Protein AF-G7WLY3-F1 (afdb_monomer_lite)

Structure (mmCIF, N/CA/C/O backbone):
data_AF-G7WLY3-F1
#
_entry.id   AF-G7WLY3-F1
#
loop_
_atom_site.group_PDB
_atom_site.id
_atom_site.type_symbol
_atom_site.label_atom_id
_atom_site.label_alt_id
_atom_site.label_comp_id
_atom_site.label_asym_id
_atom_site.label_entity_id
_atom_site.label_seq_id
_atom_site.pdbx_PDB_ins_code
_atom_site.Cartn_x
_atom_site.Cartn_y
_atom_site.Cartn_z
_atom_site.occupancy
_atom_site.B_iso_or_equiv
_atom_site.auth_seq_id
_atom_site.auth_comp_id
_atom_site.auth_asym_id
_atom_site.auth_atom_id
_atom_site.pdbx_PDB_model_num
ATOM 1 N N . MET A 1 1 ? 44.839 28.472 18.385 1.00 41.91 1 MET A N 1
ATOM 2 C CA . MET A 1 1 ? 43.579 29.087 17.923 1.00 41.91 1 MET A CA 1
ATOM 3 C C . MET A 1 1 ? 43.219 28.390 16.626 1.00 41.91 1 MET A C 1
ATOM 5 O O . MET A 1 1 ?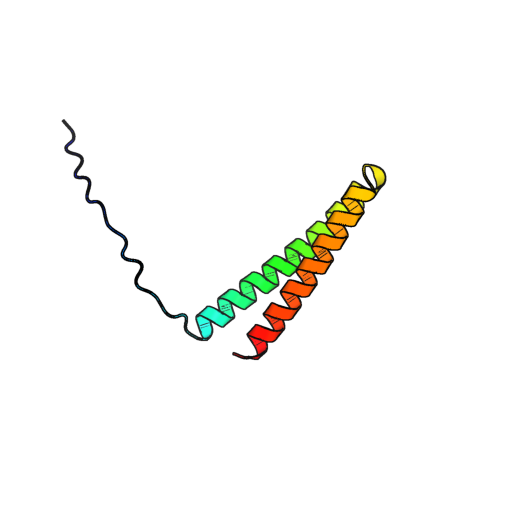 44.073 28.314 15.757 1.00 41.91 1 MET A O 1
ATOM 9 N N . HIS A 1 2 ? 42.059 27.736 16.588 1.00 45.44 2 HIS A N 1
ATOM 10 C CA . HIS A 1 2 ? 41.619 26.885 15.480 1.00 45.44 2 HIS A CA 1
ATOM 11 C C . HIS A 1 2 ? 41.132 27.762 14.318 1.00 45.44 2 HIS A C 1
ATOM 13 O O . HIS A 1 2 ? 40.187 28.528 14.491 1.00 45.44 2 HIS A O 1
ATOM 19 N N . GLU A 1 3 ? 41.764 27.649 13.152 1.00 44.50 3 GLU A N 1
ATOM 20 C CA . GLU A 1 3 ? 41.270 28.238 11.906 1.00 44.50 3 GLU A CA 1
ATOM 21 C C . GLU A 1 3 ? 40.325 27.236 11.233 1.00 44.50 3 GLU A C 1
ATOM 23 O O . GLU A 1 3 ? 40.754 26.283 10.583 1.00 44.50 3 GLU A O 1
ATOM 28 N N . HIS A 1 4 ? 39.018 27.427 11.408 1.00 49.69 4 HIS A N 1
ATOM 29 C CA . HIS A 1 4 ? 38.010 26.685 10.655 1.00 49.69 4 HIS A CA 1
ATOM 30 C C . HIS A 1 4 ? 37.827 27.344 9.284 1.00 49.69 4 HIS A C 1
ATOM 32 O O . HIS A 1 4 ? 37.140 28.356 9.148 1.00 49.69 4 HIS A O 1
ATOM 38 N N . LYS A 1 5 ? 38.448 26.764 8.252 1.00 47.94 5 LYS A N 1
ATOM 39 C CA . LYS A 1 5 ? 38.099 27.051 6.857 1.00 47.94 5 LYS A CA 1
ATOM 40 C C . LYS A 1 5 ? 36.727 26.444 6.563 1.00 47.94 5 LYS A C 1
ATOM 42 O O . LYS A 1 5 ? 36.610 25.239 6.368 1.00 47.94 5 LYS A O 1
ATOM 47 N N . HIS A 1 6 ? 35.699 27.286 6.513 1.00 53.56 6 HIS A N 1
ATOM 48 C CA . HIS A 1 6 ? 34.426 26.951 5.881 1.00 53.56 6 HIS A CA 1
ATOM 49 C C . HIS A 1 6 ? 34.620 26.903 4.360 1.00 53.56 6 HIS A C 1
ATOM 51 O O . HIS A 1 6 ? 34.437 27.898 3.661 1.00 53.56 6 HIS A O 1
ATOM 57 N N . GLY A 1 7 ? 35.017 25.736 3.855 1.00 42.78 7 GLY A N 1
ATOM 58 C CA . GLY A 1 7 ? 34.732 25.347 2.480 1.00 42.78 7 GLY A CA 1
ATOM 59 C C . GLY A 1 7 ? 33.261 24.965 2.416 1.00 42.78 7 GLY A C 1
ATOM 60 O O . GLY A 1 7 ? 32.881 23.877 2.828 1.00 42.78 7 GLY A O 1
ATOM 61 N N . SER A 1 8 ? 32.421 25.910 2.005 1.00 48.62 8 SER A N 1
ATOM 62 C CA . SER A 1 8 ? 31.046 25.628 1.609 1.00 48.62 8 SER A CA 1
ATOM 63 C C . SER A 1 8 ? 31.110 24.846 0.303 1.00 48.62 8 SER A C 1
ATOM 65 O O . SER A 1 8 ? 31.107 25.450 -0.768 1.00 48.62 8 SER A O 1
ATOM 67 N N . ASP A 1 9 ? 31.202 23.521 0.393 1.00 46.22 9 ASP A N 1
ATOM 68 C CA . ASP A 1 9 ? 30.961 22.639 -0.742 1.00 46.22 9 ASP A CA 1
ATOM 69 C C . ASP A 1 9 ? 29.488 22.777 -1.128 1.00 46.22 9 ASP A C 1
ATOM 71 O O . ASP A 1 9 ? 28.583 22.148 -0.578 1.00 46.22 9 ASP A O 1
ATOM 75 N N . THR A 1 10 ? 29.240 23.684 -2.067 1.00 47.97 10 THR A N 1
ATOM 76 C CA . THR A 1 10 ? 28.049 23.676 -2.901 1.00 47.97 10 THR A CA 1
ATOM 77 C C . THR A 1 10 ? 28.021 22.334 -3.619 1.00 47.97 10 THR A C 1
ATOM 79 O O . THR A 1 10 ? 28.652 22.177 -4.665 1.00 47.97 10 THR A O 1
ATOM 82 N N . HIS A 1 11 ? 27.318 21.356 -3.046 1.00 51.09 11 HIS A N 1
ATOM 83 C CA . HIS A 1 11 ? 26.900 20.161 -3.764 1.00 51.09 11 HIS A CA 1
ATOM 84 C C . HIS A 1 11 ? 25.988 20.621 -4.902 1.00 51.09 11 HIS A C 1
ATOM 86 O O . HIS A 1 11 ? 24.783 20.794 -4.735 1.00 51.09 11 HIS A O 1
ATOM 92 N N . GLY A 1 12 ? 26.598 20.882 -6.058 1.00 42.47 12 GLY A N 1
ATOM 93 C CA . GLY A 1 12 ? 25.891 20.930 -7.320 1.00 42.47 12 GLY A CA 1
ATOM 94 C C . GLY A 1 12 ? 25.183 19.594 -7.472 1.00 42.47 12 GLY A C 1
ATOM 95 O O . GLY A 1 12 ? 25.832 18.556 -7.604 1.00 42.47 12 GLY A O 1
ATOM 96 N N . SER A 1 13 ? 23.859 19.617 -7.382 1.00 53.19 13 SER A N 1
ATOM 97 C CA . SER A 1 13 ? 23.009 18.522 -7.818 1.00 53.19 13 SER A CA 1
ATOM 98 C C . SER A 1 13 ? 23.228 18.364 -9.321 1.00 53.19 13 SER A C 1
ATOM 100 O O . SER A 1 13 ? 22.563 19.013 -10.124 1.00 53.19 13 SER A O 1
ATOM 102 N N . HIS A 1 14 ? 24.228 17.571 -9.705 1.00 55.28 14 HIS A N 1
ATOM 103 C CA . HIS A 1 14 ? 24.274 17.013 -11.044 1.00 55.28 14 HIS A CA 1
ATOM 104 C C . HIS A 1 14 ? 22.992 16.196 -11.195 1.00 55.28 14 HIS A C 1
ATOM 106 O O . HIS A 1 14 ? 22.772 15.259 -10.428 1.00 55.28 14 HIS A O 1
ATOM 112 N N . GLU A 1 15 ? 22.123 16.610 -12.115 1.00 63.97 15 GLU A N 1
ATOM 113 C CA . GLU A 1 15 ? 20.940 15.854 -12.513 1.00 63.97 15 GLU A CA 1
ATOM 114 C C . GLU A 1 15 ? 21.424 14.513 -13.073 1.00 63.97 15 GLU A C 1
ATOM 116 O O . GLU A 1 15 ? 21.869 14.411 -14.214 1.00 63.97 15 GLU A O 1
ATOM 121 N N . HIS A 1 16 ? 21.456 13.503 -12.208 1.00 78.06 16 HIS A N 1
ATOM 122 C CA . HIS A 1 16 ? 21.740 12.134 -12.587 1.00 78.06 16 HIS A CA 1
ATOM 123 C C . HIS A 1 16 ? 20.437 11.535 -13.110 1.00 78.06 16 HIS A C 1
ATOM 125 O O . HIS A 1 16 ? 19.524 11.254 -12.332 1.00 78.06 16 HIS A O 1
ATOM 131 N N . GLU A 1 17 ? 20.335 11.387 -14.429 1.00 85.56 17 GLU A N 1
ATOM 132 C CA . GLU A 1 17 ? 19.253 10.623 -15.043 1.00 85.56 17 GLU A CA 1
ATOM 133 C C . GLU A 1 17 ? 19.373 9.159 -14.607 1.00 85.56 17 GLU A C 1
ATOM 135 O O . GLU A 1 17 ? 20.444 8.559 -14.703 1.00 85.56 17 GLU A O 1
ATOM 140 N N . LEU A 1 18 ? 18.282 8.594 -14.087 1.00 92.00 18 LEU A N 1
ATOM 141 C CA . LEU A 1 18 ? 18.253 7.196 -13.669 1.00 92.00 18 LEU A CA 1
ATOM 142 C C . LEU A 1 18 ? 18.298 6.286 -14.898 1.00 92.00 18 LEU A C 1
ATOM 144 O O . LEU A 1 18 ? 17.561 6.496 -15.863 1.00 92.00 18 LEU A O 1
ATOM 148 N N . ASN A 1 19 ? 19.124 5.245 -14.846 1.00 94.69 19 ASN A N 1
ATOM 149 C CA . ASN A 1 19 ? 19.080 4.172 -15.836 1.00 94.69 19 ASN A CA 1
ATOM 150 C C . ASN A 1 19 ? 18.024 3.110 -15.469 1.00 94.69 19 ASN A C 1
ATOM 152 O O . ASN A 1 19 ? 17.543 3.064 -14.339 1.00 94.69 19 ASN A O 1
ATOM 156 N N . ALA A 1 20 ? 17.685 2.227 -16.415 1.00 94.31 20 ALA A N 1
ATOM 157 C CA . ALA A 1 20 ? 16.635 1.218 -16.232 1.00 94.31 20 ALA A CA 1
ATOM 158 C C . ALA A 1 20 ? 16.834 0.338 -14.981 1.00 94.31 20 ALA A C 1
ATOM 160 O O . ALA A 1 20 ? 15.883 0.119 -14.241 1.00 94.31 20 ALA A O 1
ATOM 161 N N . HIS A 1 21 ? 18.067 -0.090 -14.694 1.00 94.81 21 HIS A N 1
ATOM 162 C CA . HIS A 1 21 ? 18.375 -0.916 -13.520 1.00 94.81 21 HIS A CA 1
ATOM 163 C C . HIS A 1 21 ? 18.208 -0.140 -12.203 1.00 94.81 21 HIS A C 1
ATOM 165 O O . HIS A 1 21 ? 17.776 -0.689 -11.193 1.00 94.81 21 HIS A O 1
ATOM 171 N N . GLU A 1 22 ? 18.543 1.151 -12.180 1.00 96.62 22 GLU A N 1
ATOM 172 C CA . GLU A 1 22 ? 18.308 1.993 -11.000 1.00 96.62 22 GLU A CA 1
ATOM 173 C C . GLU A 1 22 ? 16.817 2.239 -10.758 1.00 96.62 22 GLU A C 1
ATOM 175 O O . GLU A 1 22 ? 16.388 2.266 -9.604 1.00 96.62 22 GLU A O 1
ATOM 180 N N . ILE A 1 23 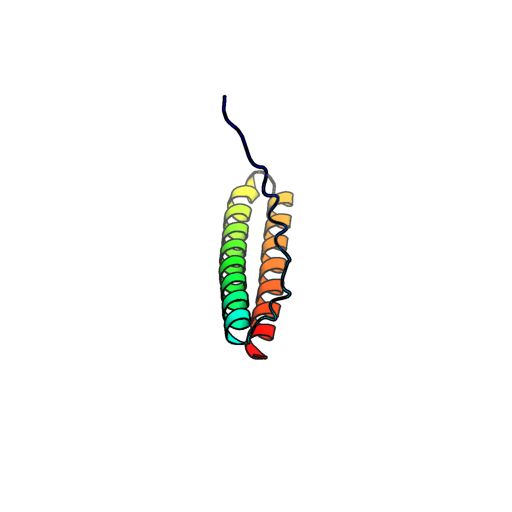? 16.030 2.388 -11.829 1.00 97.50 23 ILE A N 1
ATOM 181 C CA . ILE A 1 23 ? 14.572 2.518 -11.735 1.00 97.50 23 ILE A CA 1
ATOM 182 C C . ILE A 1 23 ? 13.961 1.204 -11.235 1.00 97.50 23 ILE A C 1
ATOM 184 O O . ILE A 1 23 ? 13.169 1.240 -10.297 1.00 97.50 23 ILE A O 1
ATOM 188 N N . GLU A 1 24 ? 14.368 0.060 -11.791 1.00 96.69 24 GLU A N 1
ATOM 189 C CA . GLU A 1 24 ? 13.931 -1.272 -11.348 1.00 96.69 24 GLU A CA 1
ATOM 190 C C . GLU A 1 24 ? 14.202 -1.464 -9.851 1.00 96.69 24 GLU A C 1
ATOM 192 O O . GLU A 1 24 ? 13.285 -1.749 -9.080 1.00 96.69 24 GLU A O 1
ATOM 197 N N . HIS A 1 25 ? 15.430 -1.183 -9.403 1.00 97.25 25 HIS A N 1
ATOM 198 C CA . HIS A 1 25 ? 15.795 -1.324 -7.996 1.00 97.25 25 HIS A CA 1
ATOM 199 C C . HIS A 1 25 ? 14.990 -0.398 -7.065 1.00 97.25 25 HIS A C 1
ATOM 201 O O . HIS A 1 25 ? 14.622 -0.794 -5.955 1.00 97.25 25 HIS A O 1
ATOM 207 N N . LEU A 1 26 ? 14.696 0.831 -7.506 1.00 97.81 26 LEU A N 1
ATOM 208 C CA . LEU A 1 26 ? 13.843 1.766 -6.767 1.00 97.81 26 LEU A CA 1
ATOM 209 C C . LEU A 1 26 ? 12.406 1.255 -6.640 1.00 97.81 26 LEU A C 1
ATOM 211 O O . LEU A 1 26 ? 11.836 1.310 -5.547 1.00 97.81 26 LEU A O 1
ATOM 215 N N . LEU A 1 27 ? 11.826 0.762 -7.737 1.00 98.38 27 LEU A N 1
ATOM 216 C CA . LEU A 1 27 ? 10.464 0.236 -7.747 1.00 98.38 27 LEU A CA 1
ATOM 217 C C . LEU A 1 27 ? 10.345 -0.998 -6.854 1.00 98.38 27 LEU A C 1
ATOM 219 O O . LEU A 1 27 ? 9.444 -1.035 -6.014 1.00 98.38 27 LEU A O 1
ATOM 223 N N . ASP A 1 28 ? 11.282 -1.941 -6.951 1.00 98.19 28 ASP A N 1
ATOM 224 C CA . ASP A 1 28 ? 11.329 -3.127 -6.091 1.00 98.19 28 ASP A CA 1
ATOM 225 C C . ASP A 1 28 ? 11.367 -2.751 -4.608 1.00 98.19 28 ASP A C 1
ATOM 227 O O . ASP A 1 28 ? 10.583 -3.268 -3.804 1.00 98.19 28 ASP A O 1
ATOM 231 N N . HIS A 1 29 ? 12.228 -1.793 -4.244 1.00 98.12 29 HIS A N 1
ATOM 232 C CA . HIS A 1 29 ? 12.340 -1.325 -2.867 1.00 98.12 29 HIS A CA 1
ATOM 233 C C . HIS A 1 29 ? 11.024 -0.726 -2.352 1.00 98.12 29 HIS A C 1
ATOM 235 O O . HIS A 1 29 ? 10.592 -1.019 -1.234 1.00 98.12 29 HIS A O 1
ATOM 241 N N . TRP A 1 30 ? 10.360 0.108 -3.155 1.00 98.56 30 TRP A N 1
ATOM 242 C CA . TRP A 1 30 ? 9.084 0.709 -2.766 1.00 98.56 30 TRP A CA 1
ATOM 243 C C . TRP A 1 30 ? 7.949 -0.313 -2.696 1.00 98.56 30 TRP A C 1
ATOM 245 O O . TRP A 1 30 ? 7.143 -0.250 -1.767 1.00 98.56 30 TRP A O 1
ATOM 255 N N . ILE A 1 31 ? 7.896 -1.274 -3.621 1.00 98.69 31 ILE A N 1
ATOM 256 C CA . ILE A 1 31 ? 6.911 -2.363 -3.610 1.00 98.69 31 ILE A CA 1
ATOM 257 C C . ILE A 1 31 ? 7.054 -3.193 -2.330 1.00 98.69 31 ILE A C 1
ATOM 259 O O . ILE A 1 31 ? 6.061 -3.428 -1.636 1.00 98.69 31 ILE A O 1
ATOM 263 N N . GLU A 1 32 ? 8.275 -3.606 -1.982 1.00 98.38 32 GLU A N 1
ATOM 264 C CA . GLU A 1 32 ? 8.549 -4.358 -0.754 1.00 98.38 32 GLU A CA 1
ATOM 265 C C . GLU A 1 32 ? 8.131 -3.561 0.492 1.00 98.38 32 GLU A C 1
ATOM 267 O O . GLU A 1 32 ? 7.413 -4.068 1.364 1.00 98.38 32 GLU A O 1
ATOM 272 N N . HIS A 1 33 ? 8.531 -2.289 0.561 1.00 97.81 33 HIS A N 1
ATOM 273 C CA . HIS A 1 33 ? 8.236 -1.430 1.702 1.00 97.81 33 HIS A CA 1
ATOM 274 C C . HIS A 1 33 ? 6.728 -1.210 1.881 1.00 97.81 33 HIS A C 1
ATOM 276 O O . HIS A 1 33 ? 6.210 -1.304 2.997 1.00 97.81 33 HIS A O 1
ATOM 282 N N . ASN A 1 34 ? 6.004 -0.974 0.785 1.00 98.44 34 ASN A N 1
ATOM 283 C CA . ASN A 1 34 ? 4.564 -0.751 0.814 1.00 98.44 34 ASN A CA 1
ATOM 284 C C . ASN A 1 34 ? 3.798 -2.006 1.252 1.00 98.44 34 ASN A C 1
ATOM 286 O O . ASN A 1 34 ? 2.885 -1.897 2.077 1.00 98.44 34 ASN A O 1
ATOM 290 N N . LYS A 1 35 ? 4.198 -3.199 0.784 1.00 98.44 35 LYS A N 1
ATOM 291 C CA . LYS A 1 35 ? 3.618 -4.479 1.234 1.00 98.44 35 LYS A CA 1
ATOM 292 C C . LYS A 1 35 ? 3.780 -4.659 2.746 1.00 98.44 35 LYS A C 1
ATOM 294 O O . LYS A 1 35 ? 2.797 -4.911 3.444 1.00 98.44 35 LYS A O 1
ATOM 299 N N . SER A 1 36 ? 4.985 -4.420 3.266 1.00 98.31 36 SER A N 1
ATOM 300 C CA . SER A 1 36 ? 5.279 -4.498 4.706 1.00 98.31 36 SER A CA 1
ATOM 301 C C . SER A 1 36 ? 4.450 -3.510 5.546 1.00 98.31 36 SER A C 1
ATOM 303 O O . SER A 1 36 ? 3.887 -3.875 6.589 1.00 98.31 36 SER A O 1
ATOM 305 N N . HIS A 1 37 ? 4.297 -2.262 5.081 1.00 98.00 37 HIS A N 1
ATOM 306 C CA . HIS A 1 37 ? 3.436 -1.271 5.745 1.00 98.00 37 HIS A CA 1
ATOM 307 C C . HIS A 1 37 ? 1.973 -1.675 5.733 1.00 98.00 37 HIS A C 1
ATOM 309 O O . HIS A 1 37 ? 1.306 -1.589 6.763 1.00 98.00 37 HIS A O 1
ATOM 315 N N . SER A 1 38 ? 1.474 -2.143 4.593 1.00 98.31 38 SER A N 1
ATOM 316 C CA . SER A 1 38 ? 0.081 -2.547 4.442 1.00 98.31 38 SER A CA 1
ATOM 317 C C . SER A 1 38 ? -0.288 -3.696 5.392 1.00 98.31 38 SER A C 1
ATOM 319 O O . SER A 1 38 ? -1.305 -3.646 6.095 1.00 98.31 38 SER A O 1
ATOM 321 N N . GLU A 1 39 ? 0.580 -4.704 5.516 1.00 98.44 39 GLU A N 1
ATOM 322 C CA . GLU A 1 39 ? 0.430 -5.787 6.495 1.00 98.44 39 GLU A CA 1
ATOM 323 C C . GLU A 1 39 ? 0.454 -5.274 7.943 1.00 98.44 39 GLU A C 1
ATOM 325 O O . GLU A 1 39 ? -0.419 -5.623 8.750 1.00 98.44 39 GLU A O 1
ATOM 330 N N . SER A 1 40 ? 1.410 -4.397 8.263 1.00 98.56 40 SER A N 1
ATOM 331 C CA . SER A 1 40 ? 1.549 -3.794 9.593 1.00 98.56 40 SER A CA 1
ATOM 332 C C . SER A 1 40 ? 0.336 -2.942 9.973 1.00 98.56 40 SER A C 1
ATOM 334 O O . SER A 1 40 ? -0.154 -3.028 11.102 1.00 98.56 40 SER A O 1
ATOM 336 N N . PHE A 1 41 ? -0.209 -2.166 9.036 1.00 98.56 41 PHE A N 1
ATOM 337 C CA . PHE A 1 41 ? -1.418 -1.367 9.239 1.00 98.56 4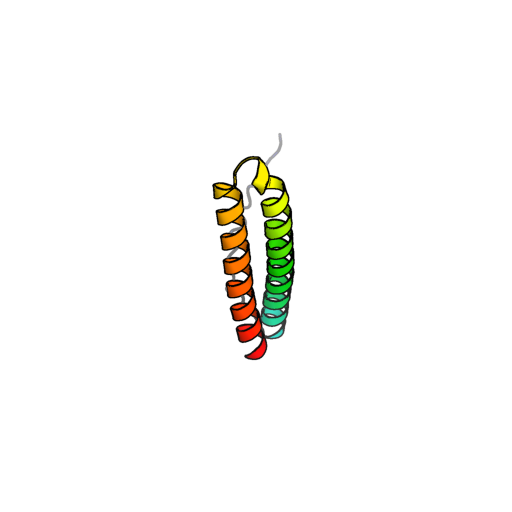1 PHE A CA 1
ATOM 338 C C . PHE A 1 41 ? -2.614 -2.260 9.544 1.00 98.56 41 PHE A C 1
ATOM 340 O O . PHE A 1 41 ? -3.336 -2.014 10.510 1.00 98.56 41 PHE A O 1
ATOM 347 N N . ARG A 1 42 ? -2.793 -3.358 8.803 1.00 98.62 42 ARG A N 1
ATOM 348 C CA . ARG A 1 42 ? -3.862 -4.327 9.085 1.00 98.62 42 ARG A CA 1
ATOM 349 C C . ARG A 1 42 ? -3.711 -4.976 10.454 1.00 98.62 42 ARG A C 1
ATOM 351 O O . ARG A 1 42 ? -4.712 -5.157 11.148 1.00 98.62 42 ARG A O 1
ATOM 358 N N . ALA A 1 43 ? -2.489 -5.327 10.852 1.00 98.56 43 ALA A N 1
ATOM 359 C CA . ALA A 1 43 ? -2.222 -5.873 12.179 1.00 98.56 43 ALA A CA 1
ATOM 360 C C . ALA A 1 43 ? -2.589 -4.874 13.282 1.00 98.56 43 ALA A C 1
ATOM 362 O O . ALA A 1 43 ? -3.366 -5.208 14.177 1.00 98.56 43 ALA A O 1
ATOM 363 N N . ARG A 1 44 ? -2.127 -3.627 13.165 1.00 98.25 44 ARG A N 1
ATOM 364 C CA . ARG A 1 44 ? -2.411 -2.572 14.144 1.00 98.25 44 ARG A CA 1
ATOM 365 C C . ARG A 1 44 ? -3.884 -2.179 14.177 1.00 98.25 44 ARG A C 1
ATOM 367 O O . ARG A 1 44 ? -4.427 -1.986 15.257 1.00 98.25 44 ARG A O 1
ATOM 374 N N . ALA A 1 45 ? -4.570 -2.150 13.037 1.00 98.50 45 ALA A N 1
ATOM 375 C CA . ALA A 1 45 ? -6.007 -1.896 13.000 1.00 98.50 45 ALA A CA 1
ATOM 376 C C . ALA A 1 45 ? -6.797 -2.930 13.821 1.00 98.50 45 ALA A C 1
ATOM 378 O O . ALA A 1 45 ? -7.708 -2.551 14.554 1.00 98.50 45 ALA A O 1
ATOM 379 N N . ARG A 1 46 ? -6.416 -4.217 13.764 1.00 98.06 46 ARG A N 1
ATOM 380 C CA . ARG A 1 46 ? -7.038 -5.269 14.591 1.00 98.06 46 ARG A CA 1
ATOM 381 C C . ARG A 1 46 ? -6.836 -5.021 16.085 1.00 98.06 46 ARG A C 1
ATOM 383 O O . ARG A 1 46 ? -7.778 -5.180 16.853 1.00 98.06 46 ARG A O 1
ATOM 390 N N . GLU A 1 47 ? -5.636 -4.609 16.489 1.00 98.06 47 GLU A N 1
ATOM 391 C CA . GLU A 1 47 ? -5.326 -4.263 17.884 1.00 98.06 47 GLU A CA 1
ATOM 392 C C . GLU A 1 47 ? -6.115 -3.024 18.358 1.00 98.06 47 GLU A C 1
ATOM 394 O O . GLU A 1 47 ? -6.515 -2.938 19.518 1.00 98.06 47 GLU A O 1
ATOM 399 N N . MET A 1 48 ? -6.384 -2.077 17.454 1.00 97.88 48 MET A N 1
ATOM 400 C CA . MET A 1 48 ? -7.099 -0.831 17.746 1.00 97.88 48 MET A CA 1
ATOM 401 C C . MET A 1 48 ? -8.622 -0.986 17.827 1.00 97.88 48 MET A C 1
ATOM 403 O O . MET A 1 48 ? -9.274 -0.118 18.408 1.00 97.88 48 MET A O 1
ATOM 407 N N . GLU A 1 49 ? -9.201 -2.051 17.266 1.00 96.69 49 GLU A N 1
ATOM 408 C CA . GLU A 1 49 ? -10.653 -2.190 17.074 1.00 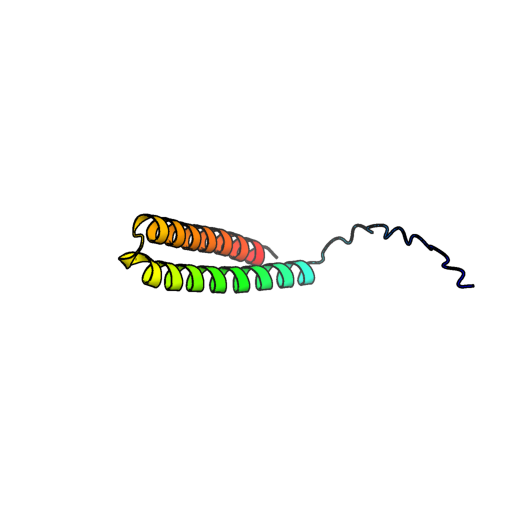96.69 49 GLU A CA 1
ATOM 409 C C . GLU A 1 49 ? -11.450 -2.004 18.371 1.00 96.69 49 GLU A C 1
ATOM 411 O O . GLU A 1 49 ? -12.451 -1.292 18.390 1.00 96.69 49 GLU A O 1
ATOM 416 N N . ALA A 1 50 ? -10.981 -2.601 19.470 1.00 96.75 50 ALA A N 1
ATOM 417 C CA . ALA A 1 50 ? -11.671 -2.552 20.757 1.00 96.75 50 ALA A CA 1
ATOM 418 C C . ALA A 1 50 ? -11.644 -1.155 21.397 1.00 96.75 50 ALA A C 1
ATOM 420 O O . ALA A 1 50 ? -12.589 -0.768 22.083 1.00 96.75 50 ALA A O 1
ATOM 421 N N . ALA A 1 51 ? -10.566 -0.398 21.180 1.00 98.25 51 ALA A N 1
ATOM 422 C CA . ALA A 1 51 ? -10.380 0.922 21.774 1.00 98.25 51 ALA A CA 1
ATOM 423 C C . ALA A 1 51 ? -10.973 2.041 20.906 1.00 98.25 51 ALA A C 1
ATOM 425 O O . ALA A 1 51 ? -11.512 3.017 21.423 1.00 98.25 51 ALA A O 1
ATOM 426 N N . SER A 1 52 ? -10.860 1.923 19.582 1.00 98.31 52 SER A N 1
ATOM 427 C CA . SER A 1 52 ? -11.333 2.931 18.637 1.00 98.31 52 SER A CA 1
ATOM 428 C C . SER A 1 52 ? -11.663 2.310 17.274 1.00 98.31 52 SER A C 1
ATOM 430 O O . SER A 1 52 ? -10.830 2.328 16.360 1.00 98.31 52 SER A O 1
ATOM 432 N N . PRO A 1 53 ? -12.909 1.837 17.082 1.00 98.06 53 PRO A N 1
ATOM 433 C CA . PRO A 1 53 ? -13.352 1.249 15.815 1.00 98.06 53 PRO A CA 1
ATOM 434 C C . PRO A 1 53 ? -13.207 2.207 14.626 1.00 98.06 53 PRO A C 1
ATOM 436 O O . PRO A 1 53 ? -12.847 1.812 13.519 1.00 98.06 53 PRO A O 1
ATOM 439 N N . LYS A 1 54 ? -13.443 3.508 14.852 1.00 98.50 54 LYS A N 1
ATOM 440 C CA . LYS A 1 54 ? -13.297 4.533 13.808 1.00 98.50 54 LYS A CA 1
ATOM 441 C C . LYS A 1 54 ? -11.842 4.694 13.372 1.00 98.50 54 LYS A C 1
ATOM 443 O O . LYS A 1 54 ? -11.590 4.803 12.177 1.00 98.50 54 LYS A O 1
ATOM 448 N N . ALA A 1 55 ? -10.894 4.702 14.311 1.00 98.50 55 ALA A N 1
ATOM 449 C CA . ALA A 1 55 ? -9.479 4.778 13.961 1.00 98.50 55 ALA A CA 1
ATOM 450 C C . ALA A 1 55 ? -9.012 3.486 13.273 1.00 98.50 55 ALA A C 1
ATOM 452 O O . ALA A 1 55 ? -8.353 3.564 12.242 1.00 98.50 55 ALA A O 1
ATOM 453 N N . ALA A 1 56 ? -9.433 2.316 13.764 1.00 98.69 56 ALA A N 1
ATOM 454 C CA . ALA A 1 56 ? -9.158 1.031 13.121 1.00 98.69 56 ALA A CA 1
ATOM 455 C C . ALA A 1 56 ? -9.672 0.982 11.670 1.00 98.69 56 ALA A C 1
ATOM 457 O O . ALA A 1 56 ? -8.966 0.523 10.774 1.00 98.69 56 ALA A O 1
ATOM 458 N N . ALA A 1 57 ? -10.873 1.513 11.406 1.00 98.69 57 ALA A N 1
ATOM 459 C CA . ALA A 1 57 ? -11.408 1.640 10.051 1.00 98.69 57 ALA A CA 1
ATOM 460 C C . ALA A 1 57 ? -10.530 2.524 9.147 1.00 98.69 57 ALA A C 1
ATOM 462 O O . ALA A 1 57 ? -10.215 2.115 8.035 1.00 98.69 57 ALA A O 1
ATOM 463 N N . ARG A 1 58 ? -10.068 3.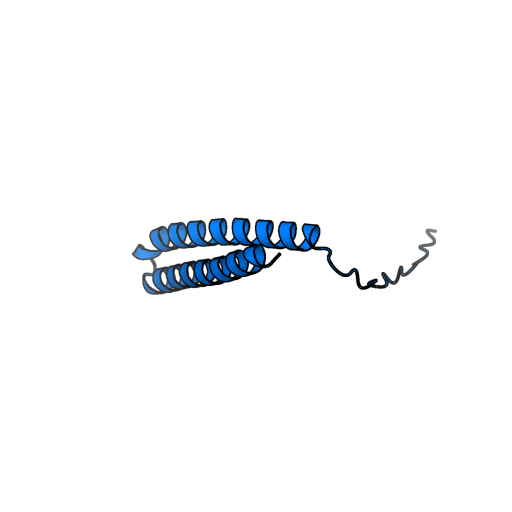684 9.632 1.00 98.75 58 ARG A N 1
ATOM 464 C CA . ARG A 1 58 ? -9.169 4.567 8.863 1.00 98.75 58 ARG A CA 1
ATOM 465 C C . ARG A 1 58 ? -7.802 3.943 8.590 1.00 98.75 58 ARG A C 1
ATOM 467 O O . ARG A 1 58 ? -7.250 4.138 7.516 1.00 98.75 58 ARG A O 1
ATOM 474 N N . VAL A 1 59 ? -7.263 3.171 9.531 1.00 98.69 59 VAL A N 1
ATOM 475 C CA . VAL A 1 59 ? -5.992 2.458 9.327 1.00 98.69 59 VAL A CA 1
ATOM 476 C C . VAL A 1 59 ? -6.152 1.314 8.315 1.00 98.69 59 VAL A C 1
ATOM 478 O O . VAL A 1 59 ? -5.248 1.084 7.517 1.00 98.69 59 VAL A O 1
ATOM 481 N N . ARG A 1 60 ? -7.307 0.633 8.281 1.00 98.75 60 ARG A N 1
ATOM 482 C CA . ARG A 1 60 ? -7.619 -0.340 7.216 1.00 98.75 60 ARG A CA 1
ATOM 483 C C . ARG A 1 60 ? -7.692 0.320 5.841 1.00 98.75 60 ARG A C 1
ATOM 485 O O . ARG A 1 60 ? -7.064 -0.176 4.916 1.00 98.75 60 ARG A O 1
ATOM 492 N N . GLU A 1 61 ? -8.375 1.457 5.740 1.00 98.69 61 GLU A N 1
ATOM 493 C CA . GLU A 1 61 ? -8.436 2.257 4.509 1.00 98.69 61 GLU A CA 1
ATOM 494 C C . GLU A 1 61 ? -7.029 2.689 4.052 1.00 98.69 61 GLU A C 1
ATOM 496 O O . GLU A 1 61 ? -6.701 2.601 2.873 1.00 98.69 61 GLU A O 1
ATOM 501 N N . ALA A 1 62 ? -6.146 3.066 4.983 1.00 98.62 62 ALA A N 1
ATOM 502 C CA . ALA A 1 62 ? -4.752 3.374 4.659 1.00 98.62 62 ALA A CA 1
ATOM 503 C C . ALA A 1 62 ? -3.985 2.165 4.088 1.00 98.62 62 ALA A C 1
ATOM 505 O O . ALA A 1 62 ? -3.179 2.338 3.176 1.00 98.62 62 ALA A O 1
ATOM 506 N N . ALA A 1 63 ? -4.240 0.948 4.582 1.00 98.62 63 ALA A N 1
ATOM 507 C CA . ALA A 1 63 ? -3.651 -0.272 4.024 1.00 98.62 63 ALA A CA 1
ATOM 508 C C . ALA A 1 63 ? -4.162 -0.552 2.598 1.00 98.62 63 ALA A C 1
ATOM 510 O O . ALA A 1 63 ? -3.387 -0.905 1.717 1.00 98.62 63 ALA A O 1
ATOM 511 N N . GLU A 1 64 ? -5.453 -0.339 2.341 1.00 98.56 64 GLU A N 1
ATOM 512 C CA . GLU A 1 64 ? -6.039 -0.491 1.000 1.00 98.56 64 GLU A CA 1
ATOM 513 C C . GLU A 1 64 ? -5.455 0.513 -0.003 1.00 98.56 64 GLU A C 1
ATOM 515 O O . GLU A 1 64 ? -5.122 0.147 -1.130 1.00 98.56 64 GLU A O 1
ATOM 520 N N . LEU A 1 65 ? -5.265 1.768 0.412 1.00 98.69 65 LEU A N 1
ATOM 521 C CA . LEU A 1 65 ? -4.596 2.777 -0.413 1.00 98.69 65 LEU A CA 1
ATOM 522 C C . LEU A 1 65 ? -3.131 2.414 -0.685 1.00 98.69 65 LEU A C 1
ATOM 524 O O . LEU A 1 65 ? -2.636 2.651 -1.786 1.00 98.69 65 LEU A O 1
ATOM 528 N N . MET A 1 66 ? -2.447 1.818 0.293 1.00 98.38 66 MET A N 1
ATOM 529 C CA . MET A 1 66 ? -1.075 1.341 0.125 1.00 98.38 66 MET A CA 1
ATOM 530 C C . MET A 1 66 ? -0.993 0.186 -0.881 1.00 98.38 66 MET A C 1
ATOM 532 O O . MET A 1 66 ? -0.099 0.172 -1.727 1.00 98.38 66 MET A O 1
ATOM 536 N N . ASP A 1 67 ? -1.950 -0.743 -0.859 1.00 98.56 67 ASP A N 1
ATOM 537 C CA . ASP A 1 67 ? -2.038 -1.811 -1.862 1.00 98.56 67 ASP A CA 1
ATOM 538 C C . ASP A 1 67 ? -2.306 -1.245 -3.261 1.00 98.56 67 ASP A C 1
ATOM 540 O O . ASP A 1 67 ? -1.659 -1.650 -4.223 1.00 98.56 67 ASP A O 1
ATOM 544 N N . ALA A 1 68 ? -3.210 -0.269 -3.382 1.00 98.69 68 ALA A N 1
ATOM 545 C CA . ALA A 1 68 ? -3.488 0.388 -4.658 1.00 98.69 68 ALA A CA 1
ATOM 546 C C . ALA A 1 68 ? -2.256 1.132 -5.207 1.00 98.69 68 ALA A C 1
ATOM 548 O O . ALA A 1 68 ? -1.990 1.089 -6.408 1.00 98.69 68 ALA A O 1
ATOM 549 N N . CYS A 1 69 ? -1.483 1.779 -4.329 1.00 98.44 69 CYS A N 1
ATOM 550 C CA . CYS A 1 69 ? -0.193 2.373 -4.675 1.00 98.44 69 CYS A CA 1
ATOM 551 C C . CYS A 1 69 ? 0.791 1.300 -5.165 1.00 98.44 69 CYS A C 1
ATOM 553 O O . CYS A 1 69 ? 1.388 1.447 -6.227 1.00 98.44 69 CYS A O 1
ATOM 555 N N . THR A 1 70 ? 0.898 0.188 -4.436 1.00 98.62 70 THR A N 1
ATOM 556 C CA . THR A 1 70 ? 1.771 -0.944 -4.783 1.00 98.62 70 THR A CA 1
ATOM 557 C C . THR A 1 70 ? 1.441 -1.516 -6.158 1.00 98.62 70 THR A C 1
ATOM 559 O O . THR A 1 70 ? 2.349 -1.702 -6.957 1.00 98.62 70 THR A O 1
ATOM 562 N N . ALA A 1 71 ? 0.159 -1.706 -6.478 1.00 98.69 71 ALA A N 1
ATOM 563 C CA . ALA A 1 71 ? -0.263 -2.202 -7.787 1.00 98.69 71 ALA A CA 1
ATOM 564 C C . ALA A 1 71 ? 0.189 -1.280 -8.933 1.00 98.69 71 ALA A C 1
ATOM 566 O O . ALA A 1 71 ? 0.611 -1.753 -9.983 1.00 98.69 71 ALA A O 1
ATOM 567 N N . LYS A 1 72 ? 0.167 0.044 -8.728 1.00 98.69 72 LYS A N 1
ATOM 568 C CA . LYS A 1 72 ? 0.670 1.005 -9.723 1.00 98.69 72 LYS A CA 1
ATOM 569 C C . LYS A 1 72 ? 2.186 0.954 -9.886 1.00 98.69 72 LYS A C 1
ATOM 571 O O . LYS A 1 72 ? 2.674 1.164 -10.992 1.00 98.69 72 LYS A O 1
ATOM 576 N N . LEU A 1 73 ? 2.920 0.669 -8.814 1.00 98.50 73 LEU A N 1
ATOM 577 C CA . LEU A 1 73 ? 4.367 0.465 -8.886 1.00 98.50 73 LEU A CA 1
ATOM 578 C C . LEU A 1 73 ? 4.716 -0.843 -9.606 1.00 98.50 73 LEU A C 1
ATOM 580 O O . LEU A 1 73 ? 5.643 -0.855 -10.406 1.00 98.50 73 LEU A O 1
ATOM 584 N N . GLU A 1 74 ? 3.955 -1.913 -9.372 1.00 98.44 74 GLU A N 1
ATOM 585 C CA . GLU A 1 74 ? 4.109 -3.189 -10.085 1.00 98.44 74 GLU A CA 1
ATOM 586 C C . GLU A 1 74 ? 3.806 -3.042 -11.585 1.00 98.44 74 GLU A C 1
ATOM 588 O O . GLU A 1 74 ? 4.550 -3.568 -12.408 1.00 98.44 74 GLU A O 1
ATOM 593 N N . GLU A 1 75 ? 2.765 -2.282 -11.951 1.00 98.50 75 GLU A N 1
ATOM 594 C CA . GLU A 1 75 ? 2.504 -1.906 -13.348 1.00 98.50 75 G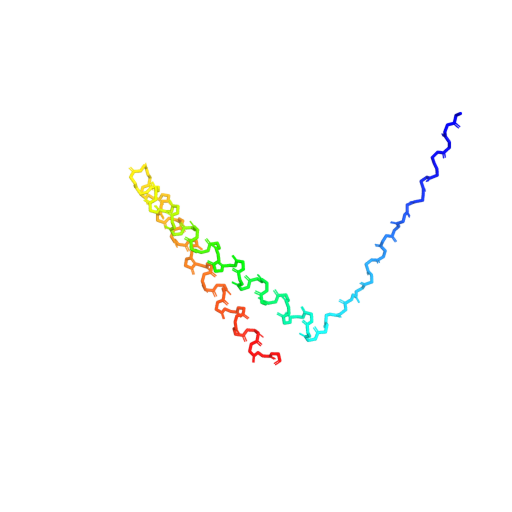LU A CA 1
ATOM 595 C C . GLU A 1 75 ? 3.703 -1.154 -13.946 1.00 98.50 75 GLU A C 1
ATOM 597 O O . GLU A 1 75 ? 4.175 -1.528 -15.013 1.00 98.50 75 GLU A O 1
ATOM 602 N N . ALA A 1 76 ? 4.236 -0.144 -13.248 1.00 98.00 76 ALA A N 1
ATOM 603 C CA . ALA A 1 76 ? 5.391 0.621 -13.720 1.00 98.00 76 ALA A CA 1
ATOM 604 C C . ALA A 1 76 ? 6.654 -0.240 -13.888 1.00 98.00 76 ALA A C 1
ATOM 606 O O . ALA A 1 76 ? 7.401 -0.038 -14.840 1.00 98.00 76 ALA A O 1
ATOM 607 N N . ALA A 1 77 ? 6.880 -1.212 -12.999 1.00 96.56 77 ALA A N 1
ATOM 608 C CA . ALA A 1 77 ? 8.002 -2.143 -13.105 1.00 96.56 77 ALA A CA 1
ATOM 609 C C . ALA A 1 77 ? 7.873 -3.065 -14.329 1.00 96.56 77 ALA A C 1
ATOM 611 O O . ALA A 1 77 ? 8.878 -3.443 -14.919 1.00 96.56 77 ALA A O 1
ATOM 612 N N . GLY A 1 78 ? 6.643 -3.392 -14.744 1.00 96.44 78 GLY A N 1
ATOM 613 C CA . GLY A 1 78 ? 6.371 -4.171 -15.955 1.00 96.44 78 GLY A CA 1
ATOM 614 C C . GLY A 1 78 ? 6.559 -3.412 -17.275 1.00 96.44 78 GLY A C 1
ATOM 615 O O . GLY A 1 78 ? 6.493 -4.039 -18.330 1.00 96.44 78 GLY A O 1
ATOM 616 N N . GLU A 1 79 ? 6.774 -2.095 -17.225 1.00 96.12 79 GLU A N 1
ATOM 617 C CA . GLU A 1 79 ? 7.027 -1.234 -18.393 1.00 96.12 79 GLU A CA 1
ATOM 618 C C . GLU A 1 79 ? 8.529 -0.948 -18.613 1.00 96.12 79 GLU A C 1
ATOM 620 O O . GLU A 1 79 ? 8.878 -0.197 -19.530 1.00 96.12 79 GLU A O 1
ATOM 625 N N . LEU A 1 80 ? 9.410 -1.504 -17.767 1.00 90.88 80 LEU A N 1
ATOM 626 C CA . LEU A 1 80 ? 10.870 -1.374 -17.873 1.00 90.88 80 LEU A CA 1
ATOM 627 C C . LEU A 1 80 ? 11.505 -2.383 -18.841 1.00 90.88 80 LEU A C 1
ATOM 629 O O . LEU A 1 80 ? 10.986 -3.515 -18.984 1.00 90.88 80 LEU A O 1
#

pLDDT: mean 88.23, std 19.23, range [41.91, 98.75]

Organism: Methanothrix harundinacea (strain 6Ac) (NCBI:txid1110509)

Foldseek 3Di:
DDDDPPPPPPPPPPPDDDDLVRLLVVLVVLLVVLLVQLVVLQVVLVVCCVVDVPVSVVSNVVSVVSVVVSVVSVVVSVVD

InterPro domains:
  IPR058493 Domain of unknown function DUF8180 [PF26551] (24-79)

Sequence (80 aa):
MHEHKHGSDTHGSHEHELNAHEIEHLLDHWIEHNKSHSESFRARAREMEAASPKAAARVREAAELMDACTAKLEEAAGEL

Radius of gyration: 20.94 Å; chains: 1; bounding box: 57×35×40 Å

Secondary structure (DSSP, 8-state):
----------------PPPHHHHHHHHHHHHHHHHHHHHHHHHHHHHHTTT-HHHHHHHHHHHHHHHHHHHHHHHHHTT-